Protein AF-A0A7T4N8S7-F1 (afdb_monomer_lite)

Sequence (81 aa):
MSETLWCVHIVELNDFIATPSKDAAEEESAAINAHMNKAANHTNASKCRAVATRWPFSPASHMRSLEVDWEDLERMPHRLR

Organism: NCBI:txid311231

Radius of gyration: 13.09 Å; chains: 1; bounding box: 36×21×34 Å

Secondary structure (DSSP, 8-state):
--PPPEEEEETTTTEEEEESSHHHHHHHHHHHHHHHHHHHTTS------EEEEE--S-HHHHHHHHHHHHHHHHTSTTT--

Structure (mmCIF, N/CA/C/O backbone):
data_AF-A0A7T4N8S7-F1
#
_entry.id   AF-A0A7T4N8S7-F1
#
loop_
_atom_site.group_PDB
_atom_site.id
_atom_site.type_symbol
_atom_site.label_atom_id
_atom_site.label_alt_id
_atom_site.label_comp_id
_atom_site.label_asym_id
_atom_site.label_entity_id
_atom_site.label_seq_id
_atom_site.pdbx_PDB_ins_code
_atom_site.Cartn_x
_atom_site.Cartn_y
_atom_site.Cartn_z
_atom_site.occupancy
_atom_site.B_iso_or_equiv
_atom_site.auth_seq_id
_atom_site.auth_comp_id
_atom_site.auth_asym_id
_atom_site.auth_atom_id
_atom_site.pdbx_PDB_model_num
ATOM 1 N N . MET A 1 1 ? -19.305 9.271 12.105 1.00 43.56 1 MET A N 1
ATOM 2 C CA . MET A 1 1 ? -18.908 8.880 10.737 1.00 43.56 1 MET A CA 1
ATOM 3 C C . MET A 1 1 ? -17.864 7.793 10.889 1.00 43.56 1 MET A C 1
ATOM 5 O O . MET A 1 1 ? -16.920 8.018 11.628 1.00 43.56 1 MET A O 1
ATOM 9 N N . SER A 1 2 ? -18.064 6.604 10.322 1.00 57.22 2 SER A N 1
ATOM 10 C CA . SER A 1 2 ? -17.002 5.598 10.263 1.00 57.22 2 SER A CA 1
ATOM 11 C C . SER A 1 2 ? -15.988 6.058 9.223 1.00 57.22 2 SER A C 1
ATOM 13 O O . SER A 1 2 ? -16.278 6.050 8.026 1.00 57.22 2 SER A O 1
ATOM 15 N N . GLU A 1 3 ? -14.829 6.528 9.675 1.00 77.38 3 GLU A N 1
ATOM 16 C CA . GLU A 1 3 ? -13.728 6.840 8.771 1.00 77.38 3 GLU A CA 1
ATOM 17 C C . GLU A 1 3 ? -13.354 5.572 8.005 1.00 77.38 3 GLU A C 1
ATOM 19 O O . GLU A 1 3 ? -13.156 4.496 8.573 1.00 77.38 3 GLU A O 1
ATOM 24 N N . THR A 1 4 ? -13.365 5.677 6.679 1.00 87.81 4 THR A N 1
ATOM 25 C CA . THR A 1 4 ? -12.925 4.576 5.830 1.00 87.81 4 THR A CA 1
ATOM 26 C C . THR A 1 4 ? -11.410 4.536 5.895 1.00 87.81 4 THR A C 1
ATOM 28 O O . THR A 1 4 ? -10.761 5.512 5.538 1.00 87.81 4 THR A O 1
ATOM 31 N N . LEU A 1 5 ? -10.871 3.413 6.357 1.00 94.25 5 LEU A N 1
ATOM 32 C CA . LEU A 1 5 ? -9.435 3.177 6.428 1.00 94.25 5 LEU A CA 1
ATOM 33 C C . LEU A 1 5 ? -8.916 2.744 5.057 1.00 94.25 5 LEU A C 1
ATOM 35 O O . LEU A 1 5 ? -9.592 1.996 4.339 1.00 94.25 5 LEU A O 1
ATOM 39 N N . TRP A 1 6 ? -7.727 3.219 4.705 1.00 94.88 6 TRP A N 1
ATOM 40 C CA . TRP A 1 6 ? -7.127 3.052 3.384 1.00 94.88 6 TRP A CA 1
ATOM 41 C C . TRP A 1 6 ? -5.783 2.336 3.465 1.00 94.88 6 TRP A C 1
ATOM 43 O O . TRP A 1 6 ? -5.137 2.287 4.516 1.00 94.88 6 TRP A O 1
ATOM 53 N N . CYS A 1 7 ? -5.412 1.728 2.344 1.00 94.31 7 CYS A N 1
ATOM 54 C CA . CYS A 1 7 ? -4.157 1.019 2.169 1.00 94.31 7 CYS A CA 1
ATOM 55 C C . CYS A 1 7 ? -3.778 0.915 0.695 1.00 94.31 7 CYS A C 1
ATOM 57 O O . CYS A 1 7 ? -4.617 1.102 -0.194 1.00 94.31 7 CYS A O 1
ATOM 59 N N . VAL A 1 8 ? -2.527 0.544 0.452 1.00 95.00 8 VAL A N 1
ATOM 60 C CA . VAL A 1 8 ? -2.066 0.055 -0.844 1.00 95.00 8 VAL A CA 1
ATOM 61 C C . VAL A 1 8 ? -2.135 -1.468 -0.846 1.00 95.00 8 VAL A C 1
ATOM 63 O O . VAL A 1 8 ? -1.592 -2.111 0.043 1.00 95.00 8 VAL A O 1
ATOM 66 N N . HIS A 1 9 ? -2.778 -2.052 -1.854 1.00 95.44 9 HIS A N 1
ATOM 67 C CA . HIS A 1 9 ? -2.741 -3.489 -2.124 1.00 95.44 9 HIS A CA 1
ATOM 68 C C . HIS A 1 9 ? -1.784 -3.766 -3.279 1.00 95.44 9 HIS A C 1
ATOM 70 O O . HIS A 1 9 ? -1.980 -3.252 -4.384 1.00 95.44 9 HIS A O 1
ATOM 76 N N . ILE A 1 10 ? -0.757 -4.575 -3.030 1.00 91.62 10 ILE A N 1
ATOM 77 C CA . ILE A 1 10 ? 0.117 -5.120 -4.067 1.00 91.62 10 ILE A CA 1
ATOM 78 C C . ILE A 1 10 ? -0.504 -6.438 -4.522 1.00 91.62 10 ILE A C 1
ATOM 80 O O . ILE A 1 10 ? -0.424 -7.451 -3.826 1.00 91.62 10 ILE A O 1
ATOM 84 N N . VAL A 1 11 ? -1.154 -6.408 -5.685 1.00 89.94 11 VAL A N 1
ATOM 85 C CA . VAL A 1 11 ? -2.110 -7.441 -6.112 1.00 89.94 11 VAL A CA 1
ATOM 86 C C . VAL A 1 11 ? -1.462 -8.821 -6.202 1.00 89.94 11 VAL A C 1
ATOM 88 O O . VAL A 1 11 ? -1.987 -9.796 -5.673 1.00 89.94 11 VAL A O 1
ATOM 91 N N . GLU A 1 12 ? -0.301 -8.907 -6.838 1.00 87.56 12 GLU A N 1
ATOM 92 C CA . GLU A 1 12 ? 0.388 -10.162 -7.138 1.00 87.56 12 GLU A CA 1
ATOM 93 C C . GLU A 1 12 ? 1.033 -10.786 -5.897 1.00 87.56 12 GLU A C 1
ATOM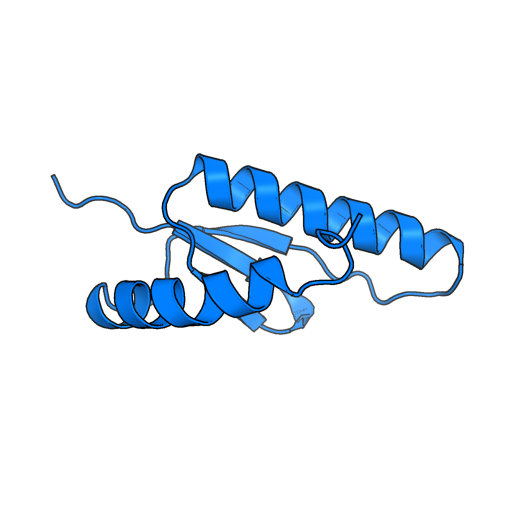 95 O O . GLU A 1 12 ? 1.179 -12.005 -5.833 1.00 87.56 12 GLU A O 1
ATOM 100 N N . LEU A 1 13 ? 1.398 -9.962 -4.911 1.00 86.69 13 LEU A N 1
ATOM 101 C CA . LEU A 1 13 ? 1.929 -10.421 -3.623 1.00 86.69 13 LEU A CA 1
ATOM 102 C C . LEU A 1 13 ? 0.818 -10.668 -2.596 1.00 86.69 13 LEU A C 1
ATOM 104 O O . LEU A 1 13 ? 1.071 -11.256 -1.549 1.00 86.69 13 LEU A O 1
ATOM 108 N N . ASN A 1 14 ? -0.407 -10.237 -2.910 1.00 89.62 14 ASN A N 1
ATOM 109 C CA . ASN A 1 14 ? -1.528 -10.165 -1.985 1.00 89.62 14 ASN A CA 1
ATOM 110 C C . ASN A 1 14 ? -1.155 -9.487 -0.655 1.00 89.62 14 ASN A C 1
ATOM 112 O O . ASN A 1 14 ? -1.556 -9.935 0.420 1.00 89.62 14 ASN A O 1
ATOM 116 N N . ASP A 1 15 ? -0.367 -8.420 -0.760 1.00 89.50 15 ASP A N 1
ATOM 117 C CA . ASP A 1 15 ? 0.198 -7.702 0.377 1.00 89.50 15 ASP A CA 1
ATOM 118 C C . ASP A 1 15 ? -0.483 -6.342 0.556 1.00 89.50 15 ASP A C 1
ATOM 120 O O . ASP A 1 15 ? -0.879 -5.712 -0.430 1.00 89.50 15 ASP A O 1
ATOM 124 N N . PHE A 1 16 ? -0.653 -5.904 1.803 1.00 91.88 16 PHE A N 1
ATOM 125 C CA . PHE A 1 16 ? -1.434 -4.718 2.154 1.00 91.88 16 PHE A CA 1
ATOM 126 C C . PHE A 1 16 ? -0.635 -3.793 3.061 1.00 91.88 16 PHE A C 1
ATOM 128 O O . PHE A 1 16 ? -0.328 -4.152 4.191 1.00 91.88 16 PHE A O 1
ATOM 135 N N . ILE A 1 17 ? -0.405 -2.576 2.584 1.00 91.19 17 ILE A N 1
ATOM 136 C CA . ILE A 1 17 ? 0.364 -1.541 3.274 1.00 91.19 17 ILE A CA 1
ATOM 137 C C . ILE A 1 17 ? -0.618 -0.492 3.788 1.00 91.19 17 ILE A C 1
ATOM 139 O O . ILE A 1 17 ? -1.269 0.195 2.992 1.00 91.19 17 ILE A O 1
ATOM 143 N N . ALA A 1 18 ? -0.773 -0.378 5.103 1.00 93.44 18 ALA A N 1
ATOM 144 C CA . ALA A 1 18 ? -1.676 0.592 5.711 1.00 93.44 18 ALA A CA 1
ATOM 145 C C . ALA A 1 18 ? -1.218 2.036 5.444 1.00 93.44 18 ALA A C 1
ATOM 147 O O . ALA A 1 18 ? -0.034 2.356 5.508 1.00 93.44 18 ALA A O 1
ATOM 148 N N . THR A 1 19 ? -2.170 2.935 5.171 1.00 91.62 19 THR A N 1
ATOM 149 C CA . THR A 1 19 ? -1.886 4.361 4.946 1.00 91.62 19 THR A CA 1
ATOM 150 C C . THR A 1 19 ? -2.769 5.261 5.813 1.00 91.62 19 THR A C 1
ATOM 152 O O . THR A 1 19 ? -3.881 4.865 6.188 1.00 91.62 19 THR A O 1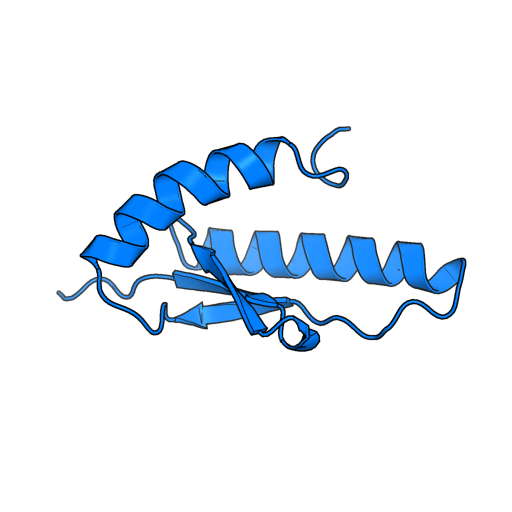
ATOM 155 N N . PRO A 1 20 ? -2.310 6.487 6.140 1.00 89.75 20 PRO A N 1
ATOM 156 C CA . PRO A 1 20 ? -3.049 7.386 7.028 1.00 89.75 20 PRO A CA 1
ATOM 157 C C . PRO A 1 20 ? -4.277 8.011 6.350 1.00 89.75 20 PRO A C 1
ATOM 159 O O . PRO A 1 20 ? -5.184 8.488 7.026 1.00 89.75 20 PRO A O 1
ATOM 162 N N . SER A 1 21 ? -4.321 8.025 5.016 1.00 92.19 21 SER A N 1
ATOM 163 C CA . SER A 1 21 ? -5.420 8.598 4.242 1.00 92.19 21 SER A CA 1
ATOM 164 C C . SER A 1 21 ? -5.566 7.934 2.872 1.00 92.19 21 SER A C 1
ATOM 166 O O . SER A 1 21 ? -4.713 7.153 2.432 1.00 92.19 21 SER A O 1
ATOM 168 N N . LYS A 1 22 ? -6.667 8.273 2.190 1.00 94.31 22 LYS A N 1
ATOM 169 C CA . LYS A 1 22 ? -6.901 7.898 0.794 1.00 94.31 22 LYS A CA 1
ATOM 170 C C . LYS A 1 22 ? -5.835 8.497 -0.123 1.00 94.31 22 LYS A C 1
ATOM 172 O O . LYS A 1 22 ? -5.254 7.759 -0.907 1.00 94.31 22 LYS A O 1
ATOM 177 N N . ASP A 1 23 ? -5.570 9.797 0.008 1.00 94.56 23 ASP A N 1
ATOM 178 C CA . ASP A 1 23 ? -4.573 10.495 -0.809 1.00 94.56 23 ASP A CA 1
ATOM 179 C C . ASP A 1 23 ? -3.187 9.855 -0.660 1.00 94.56 23 ASP A C 1
ATOM 181 O O . ASP A 1 23 ? -2.519 9.605 -1.657 1.00 94.56 23 ASP A O 1
ATOM 185 N N . ALA A 1 24 ? -2.805 9.468 0.564 1.00 91.25 24 ALA A N 1
ATOM 186 C CA . ALA A 1 24 ? -1.552 8.757 0.809 1.00 91.25 24 ALA A CA 1
ATOM 187 C C . ALA A 1 24 ? -1.517 7.372 0.133 1.00 91.25 24 ALA A C 1
ATOM 189 O O . ALA A 1 24 ? -0.494 6.987 -0.423 1.00 91.25 24 ALA A O 1
ATOM 190 N N . ALA A 1 25 ? -2.626 6.619 0.130 1.00 94.00 25 ALA A N 1
ATOM 191 C CA . ALA A 1 25 ? -2.695 5.352 -0.608 1.00 94.00 25 ALA A CA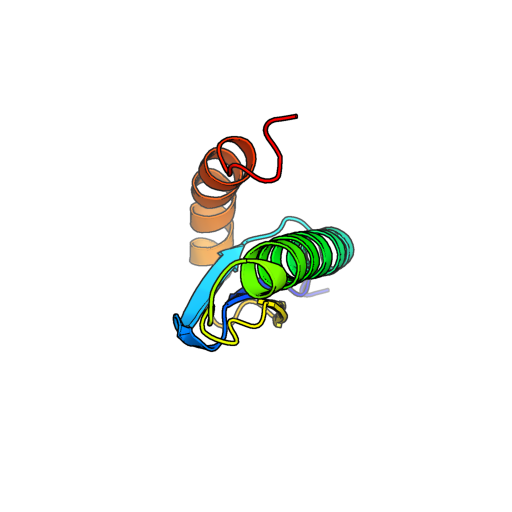 1
ATOM 192 C C . ALA A 1 25 ? -2.571 5.556 -2.124 1.00 94.00 25 ALA A C 1
ATOM 194 O O . ALA A 1 25 ? -1.929 4.760 -2.810 1.00 94.00 25 ALA A O 1
ATOM 195 N N . GLU A 1 26 ? -3.201 6.598 -2.663 1.00 95.19 26 GLU A N 1
ATOM 196 C CA . GLU A 1 26 ? -3.137 6.908 -4.091 1.00 95.19 26 GLU A CA 1
ATOM 197 C C . GLU A 1 26 ? -1.720 7.313 -4.502 1.00 95.19 26 GLU A C 1
ATOM 199 O O . GLU A 1 26 ? -1.186 6.736 -5.453 1.00 95.19 26 GLU A O 1
ATOM 204 N N . GLU A 1 27 ? -1.085 8.210 -3.746 1.00 93.94 27 GLU A N 1
ATOM 205 C CA . GLU A 1 27 ? 0.295 8.644 -3.968 1.00 93.94 27 GLU A CA 1
ATOM 206 C C . GLU A 1 27 ? 1.277 7.467 -3.915 1.00 93.94 27 GLU A C 1
ATOM 208 O O . GLU A 1 27 ? 2.026 7.249 -4.872 1.00 93.94 27 GLU A O 1
ATOM 213 N N . GLU A 1 28 ? 1.212 6.638 -2.869 1.00 91.94 28 GLU A N 1
ATOM 214 C CA . GLU A 1 28 ? 2.126 5.500 -2.736 1.00 91.94 28 GLU A CA 1
ATOM 215 C C . GLU A 1 28 ? 1.891 4.426 -3.793 1.00 91.94 28 GLU A C 1
ATOM 217 O O . GLU A 1 28 ? 2.841 3.912 -4.389 1.00 91.94 28 GLU A O 1
ATOM 222 N N . SER A 1 29 ? 0.633 4.112 -4.112 1.00 94.00 29 SER A N 1
ATOM 223 C CA . SER A 1 29 ? 0.349 3.161 -5.189 1.00 94.00 29 SER A CA 1
ATOM 224 C C . SER A 1 29 ? 0.887 3.656 -6.540 1.00 94.00 29 SER A C 1
ATOM 226 O O . SER A 1 29 ? 1.416 2.864 -7.326 1.00 94.00 29 SER A O 1
ATOM 228 N N . ALA A 1 30 ? 0.820 4.965 -6.809 1.00 92.88 30 ALA A N 1
ATOM 229 C CA . ALA A 1 30 ? 1.386 5.563 -8.012 1.00 92.88 30 ALA A CA 1
ATOM 230 C C . ALA A 1 30 ? 2.923 5.511 -8.009 1.00 92.88 30 ALA A C 1
ATOM 232 O O . ALA A 1 30 ? 3.515 5.152 -9.031 1.00 92.88 30 ALA A O 1
ATOM 233 N N . ALA A 1 31 ? 3.566 5.805 -6.875 1.00 90.38 31 ALA A N 1
ATOM 234 C CA . ALA A 1 31 ? 5.018 5.752 -6.721 1.00 90.38 31 ALA A CA 1
ATOM 235 C C . ALA A 1 31 ? 5.571 4.332 -6.930 1.00 90.38 31 ALA A C 1
ATOM 237 O O . ALA A 1 31 ? 6.500 4.145 -7.724 1.00 90.38 31 ALA A O 1
ATOM 238 N N . ILE A 1 32 ? 4.951 3.324 -6.306 1.00 87.81 32 ILE A N 1
ATOM 239 C CA . ILE A 1 32 ? 5.314 1.910 -6.476 1.00 87.81 32 ILE A CA 1
ATOM 240 C C . ILE A 1 32 ? 5.169 1.503 -7.945 1.00 87.81 32 ILE A C 1
ATOM 242 O O . ILE A 1 32 ? 6.113 0.979 -8.537 1.00 87.81 32 ILE A O 1
ATOM 246 N N . ASN A 1 33 ? 4.031 1.802 -8.578 1.00 89.69 33 ASN A N 1
ATOM 247 C CA . ASN A 1 33 ? 3.818 1.478 -9.991 1.00 89.69 33 ASN A CA 1
ATOM 248 C C . ASN A 1 33 ? 4.838 2.176 -10.909 1.00 89.69 33 ASN A C 1
ATOM 250 O O . ASN A 1 33 ? 5.327 1.573 -11.865 1.00 89.69 33 ASN A O 1
ATOM 254 N N . ALA A 1 34 ? 5.190 3.435 -10.635 1.00 88.81 34 ALA A N 1
ATOM 255 C CA . ALA A 1 34 ? 6.192 4.164 -11.409 1.00 88.81 34 ALA A CA 1
ATOM 256 C C . ALA A 1 34 ? 7.591 3.547 -11.258 1.00 88.81 34 ALA A C 1
ATOM 258 O O . ALA A 1 34 ? 8.323 3.436 -12.245 1.00 88.81 34 ALA A O 1
ATOM 259 N N . HIS A 1 35 ? 7.953 3.117 -10.047 1.00 83.94 35 HIS A N 1
ATOM 260 C CA . HIS A 1 35 ? 9.202 2.409 -9.783 1.00 83.94 35 HIS A CA 1
ATOM 261 C C . HIS A 1 35 ? 9.254 1.065 -10.525 1.00 83.94 35 HIS A C 1
ATOM 263 O O . HIS A 1 35 ? 10.224 0.799 -11.235 1.00 83.94 35 HIS A O 1
ATOM 269 N N . MET A 1 36 ? 8.182 0.268 -10.451 1.00 79.94 36 MET A N 1
ATOM 270 C CA . MET A 1 36 ? 8.092 -1.021 -11.149 1.00 79.94 36 MET A CA 1
ATOM 271 C C . MET A 1 36 ? 8.146 -0.856 -12.670 1.00 79.94 36 MET A C 1
ATOM 273 O O . MET A 1 36 ? 8.867 -1.593 -13.335 1.00 79.94 36 MET A O 1
ATOM 277 N N . ASN A 1 37 ? 7.465 0.147 -13.231 1.00 76.56 37 ASN A N 1
ATOM 278 C CA . ASN A 1 37 ? 7.535 0.443 -14.666 1.00 76.56 37 ASN A CA 1
ATOM 279 C C . ASN A 1 37 ? 8.946 0.858 -15.110 1.00 76.56 37 ASN A C 1
ATOM 281 O O . ASN A 1 37 ? 9.402 0.444 -16.174 1.00 76.56 37 ASN A O 1
ATOM 285 N N . LYS A 1 38 ? 9.667 1.646 -14.299 1.00 73.50 38 LYS A N 1
ATOM 286 C CA . LYS A 1 38 ? 11.074 1.976 -14.580 1.00 73.50 38 LYS A CA 1
ATOM 287 C C . LYS A 1 38 ? 11.962 0.732 -14.534 1.00 73.50 38 LYS A C 1
ATOM 289 O O . LYS A 1 38 ? 12.794 0.569 -15.419 1.00 73.50 38 LYS A O 1
ATOM 294 N N . ALA A 1 39 ? 11.769 -0.153 -13.556 1.00 64.12 39 ALA A N 1
ATOM 295 C CA . ALA A 1 39 ? 12.524 -1.400 -13.435 1.00 64.12 39 ALA A CA 1
ATOM 296 C C . ALA A 1 39 ? 12.209 -2.407 -14.562 1.00 64.12 39 ALA A C 1
ATOM 298 O O . ALA A 1 39 ? 13.111 -3.084 -15.055 1.00 64.12 39 ALA A O 1
ATOM 299 N N . ALA A 1 40 ? 10.956 -2.468 -15.024 1.00 59.00 40 ALA A N 1
ATOM 300 C CA . ALA A 1 40 ? 10.519 -3.341 -16.115 1.00 59.00 40 ALA A CA 1
ATOM 301 C C . ALA A 1 40 ? 11.150 -2.987 -17.475 1.00 59.00 40 ALA A C 1
ATOM 303 O O . ALA A 1 40 ? 11.277 -3.850 -18.340 1.00 59.00 40 ALA A O 1
ATOM 304 N N . ASN A 1 41 ? 11.611 -1.745 -17.659 1.00 58.38 41 ASN A N 1
ATOM 305 C CA . ASN A 1 41 ? 12.386 -1.364 -18.845 1.00 58.38 41 ASN A CA 1
ATOM 306 C C . ASN A 1 41 ? 13.792 -2.002 -18.883 1.00 58.38 41 ASN A C 1
ATOM 308 O O . ASN A 1 41 ? 14.450 -1.933 -19.919 1.00 58.38 41 ASN A O 1
ATOM 312 N N . HIS A 1 42 ? 14.260 -2.612 -17.785 1.00 56.12 42 HIS A N 1
ATOM 313 C CA . HIS A 1 42 ? 15.596 -3.211 -17.679 1.00 56.12 42 HIS A CA 1
ATOM 314 C C . HIS A 1 42 ? 15.601 -4.749 -17.658 1.00 56.12 42 HIS A C 1
ATOM 316 O O . HIS A 1 42 ? 16.578 -5.354 -18.093 1.00 56.12 42 HIS A O 1
ATOM 322 N N . THR A 1 43 ? 14.513 -5.389 -17.225 1.00 51.84 43 THR A N 1
ATOM 323 C CA . THR A 1 43 ? 14.343 -6.854 -17.197 1.00 51.84 43 THR A CA 1
ATOM 324 C C . THR A 1 43 ? 12.843 -7.157 -17.274 1.00 51.84 43 THR A C 1
ATOM 326 O O . THR A 1 43 ? 12.063 -6.291 -16.897 1.00 51.84 43 THR A O 1
ATOM 329 N N . ASN A 1 44 ? 12.422 -8.359 -17.706 1.00 53.62 44 ASN A N 1
ATOM 330 C CA . ASN A 1 44 ? 11.032 -8.867 -17.638 1.00 53.62 44 ASN A CA 1
ATOM 331 C C . ASN A 1 44 ? 10.499 -8.905 -16.183 1.00 53.62 44 ASN A C 1
ATOM 333 O O . ASN A 1 44 ? 10.233 -9.974 -15.634 1.00 53.62 44 ASN A O 1
ATOM 337 N N . ALA A 1 45 ? 10.397 -7.754 -15.525 1.00 55.25 45 ALA A N 1
ATOM 338 C CA . ALA A 1 45 ? 9.880 -7.619 -14.185 1.00 55.25 45 ALA A CA 1
ATOM 339 C C . ALA A 1 45 ? 8.396 -7.960 -14.258 1.00 55.25 45 ALA A C 1
ATOM 341 O O . ALA A 1 45 ? 7.632 -7.365 -15.023 1.00 55.25 45 ALA A O 1
ATOM 342 N N . SER A 1 46 ? 8.025 -8.987 -13.501 1.00 56.28 46 SER A N 1
ATOM 343 C CA . SER A 1 46 ? 6.656 -9.408 -13.250 1.00 56.28 46 SER A CA 1
ATOM 344 C C . SER A 1 46 ? 5.763 -8.180 -13.088 1.00 56.28 46 SER A C 1
ATOM 346 O O . SER A 1 46 ? 6.145 -7.232 -12.403 1.00 56.28 46 SER A O 1
ATOM 348 N N . LYS A 1 47 ? 4.597 -8.187 -13.743 1.00 68.19 47 LYS A N 1
ATOM 349 C CA . LYS A 1 47 ? 3.614 -7.092 -13.755 1.00 68.19 47 LYS A CA 1
ATOM 350 C C . LYS A 1 47 ? 2.983 -6.891 -12.368 1.00 68.19 47 LYS A C 1
ATOM 352 O O . LYS A 1 47 ? 1.783 -7.071 -12.229 1.00 68.19 47 LYS A O 1
ATOM 357 N N . CYS A 1 48 ? 3.770 -6.570 -11.346 1.00 75.25 48 CYS A N 1
ATOM 358 C CA . CYS A 1 48 ? 3.242 -6.210 -10.042 1.00 75.25 48 CYS A CA 1
ATOM 359 C C . CYS A 1 48 ? 2.519 -4.870 -10.153 1.00 75.25 48 CYS A C 1
ATOM 361 O O . CYS A 1 48 ? 3.083 -3.892 -10.650 1.00 75.25 48 CYS A O 1
ATOM 363 N N . ARG A 1 49 ? 1.279 -4.834 -9.678 1.00 89.06 49 ARG A N 1
ATOM 364 C CA . ARG A 1 49 ? 0.410 -3.670 -9.666 1.00 89.06 49 ARG A CA 1
ATOM 365 C C . ARG A 1 49 ? 0.052 -3.327 -8.226 1.00 89.06 49 ARG A C 1
ATOM 367 O O . ARG A 1 49 ? -0.516 -4.138 -7.500 1.00 89.06 49 ARG A O 1
ATOM 374 N N . ALA A 1 50 ? 0.326 -2.086 -7.848 1.00 93.06 50 ALA A N 1
ATOM 375 C CA . ALA A 1 50 ? -0.140 -1.493 -6.605 1.00 93.06 50 ALA A CA 1
ATOM 376 C C . ALA A 1 50 ? -1.449 -0.725 -6.842 1.00 93.06 50 ALA A C 1
ATOM 378 O O . ALA A 1 50 ? -1.582 -0.011 -7.842 1.00 93.06 50 ALA A O 1
ATOM 379 N N . VAL A 1 51 ? -2.425 -0.856 -5.942 1.00 95.38 51 VAL A N 1
ATOM 380 C CA . VAL A 1 51 ? -3.698 -0.118 -6.005 1.00 95.38 51 VAL A CA 1
ATOM 381 C C . VAL A 1 51 ? -4.087 0.453 -4.648 1.00 95.38 51 VAL A C 1
ATOM 383 O O . VAL A 1 51 ? -3.985 -0.229 -3.634 1.00 95.38 51 VAL A O 1
ATOM 386 N N . ALA A 1 52 ? -4.591 1.685 -4.631 1.00 96.38 52 ALA A N 1
ATOM 387 C CA . ALA A 1 52 ? -5.245 2.243 -3.455 1.00 96.38 52 ALA A CA 1
ATOM 388 C C . ALA A 1 52 ? -6.604 1.561 -3.240 1.00 96.38 52 ALA A C 1
ATOM 390 O O . ALA A 1 52 ? -7.460 1.553 -4.129 1.00 96.38 52 ALA A O 1
ATOM 391 N N . THR A 1 53 ? -6.815 0.983 -2.063 1.00 96.00 53 THR A N 1
ATOM 392 C CA . THR A 1 53 ? -8.065 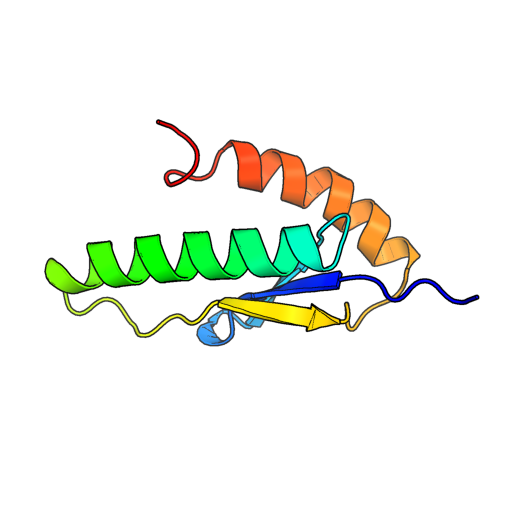0.306 -1.716 1.00 96.00 53 THR A CA 1
ATOM 393 C C . THR A 1 53 ? -8.407 0.482 -0.242 1.00 96.00 53 THR A C 1
ATOM 395 O O . THR A 1 53 ? -7.617 0.979 0.564 1.00 96.00 53 THR A O 1
ATOM 398 N N . ARG A 1 54 ? -9.626 0.084 0.116 1.00 95.38 54 ARG A N 1
ATOM 399 C CA . ARG A 1 54 ? -10.082 0.073 1.503 1.00 95.38 54 ARG A CA 1
ATOM 400 C C . ARG A 1 54 ? -9.352 -1.012 2.274 1.00 95.38 54 ARG A C 1
ATOM 402 O O . ARG A 1 54 ? -9.211 -2.127 1.776 1.00 95.38 54 ARG A O 1
ATOM 409 N N . TRP A 1 55 ? -8.986 -0.701 3.512 1.00 94.19 55 TRP A N 1
ATOM 410 C CA . TRP A 1 55 ? -8.424 -1.689 4.419 1.00 94.19 55 TRP A CA 1
ATOM 411 C C . TRP A 1 55 ? -9.437 -2.821 4.651 1.00 94.19 55 TRP A C 1
ATOM 413 O O . TRP A 1 55 ? -10.550 -2.548 5.117 1.00 94.19 55 TRP A O 1
ATOM 423 N N . PRO A 1 56 ? -9.096 -4.079 4.315 1.00 92.56 56 PRO A N 1
ATOM 424 C CA . PRO A 1 56 ? -10.053 -5.182 4.365 1.00 92.56 56 PRO A CA 1
ATOM 425 C C . PRO A 1 56 ? -10.179 -5.803 5.764 1.00 92.56 56 PRO A C 1
ATOM 427 O O . PRO A 1 56 ? -11.047 -6.649 5.979 1.00 92.56 56 PRO A O 1
ATOM 430 N N . PHE A 1 57 ? -9.327 -5.403 6.715 1.00 90.62 57 PHE A N 1
ATOM 431 C CA . PHE A 1 57 ? -9.276 -5.974 8.061 1.00 90.62 57 PHE A CA 1
ATOM 432 C C . PHE A 1 57 ? -9.849 -5.027 9.125 1.00 90.62 57 PHE A C 1
ATOM 434 O O . PHE A 1 57 ? -10.468 -4.002 8.842 1.00 90.62 57 PHE A O 1
ATOM 441 N N . SER A 1 58 ? -9.648 -5.380 10.396 1.00 92.00 58 SER A N 1
ATOM 442 C CA . SER A 1 58 ? -10.136 -4.584 11.521 1.00 92.00 58 SER A CA 1
ATOM 443 C C . SER A 1 58 ? -9.417 -3.225 11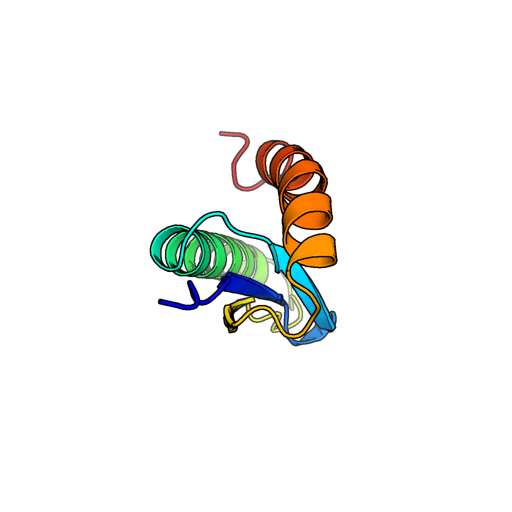.638 1.00 92.00 58 SER A C 1
ATOM 445 O O . SER A 1 58 ? -8.226 -3.127 11.312 1.00 92.00 58 SER A O 1
ATOM 447 N N . PRO A 1 59 ? -10.073 -2.196 12.203 1.00 91.00 59 PRO A N 1
ATOM 448 C CA . PRO A 1 59 ? -9.415 -0.933 12.541 1.00 91.00 59 PRO A CA 1
ATOM 449 C C . PRO A 1 59 ? -8.203 -1.094 13.469 1.00 91.00 59 PRO A C 1
ATOM 451 O O . PRO A 1 59 ? -7.183 -0.443 13.283 1.00 91.00 59 PRO A O 1
ATOM 454 N N . ALA A 1 60 ? -8.265 -2.023 14.427 1.00 90.19 60 ALA A N 1
ATOM 455 C CA . ALA A 1 60 ? -7.149 -2.298 15.334 1.00 90.19 60 ALA A CA 1
ATOM 456 C C . ALA A 1 60 ? -5.934 -2.923 14.624 1.00 90.19 60 ALA A C 1
ATOM 458 O O . ALA A 1 60 ? -4.796 -2.708 15.033 1.00 90.19 60 ALA A O 1
ATOM 459 N N . SER A 1 61 ? -6.148 -3.716 13.568 1.00 89.44 61 SER A N 1
ATOM 460 C CA . SER A 1 61 ? -5.046 -4.156 12.698 1.00 89.44 61 SER A CA 1
ATOM 461 C C . SER A 1 61 ? -4.514 -3.024 11.829 1.00 89.44 61 SER A C 1
ATOM 463 O O . SER A 1 61 ? -3.312 -2.974 11.633 1.00 89.44 61 SER A O 1
ATOM 465 N N . HIS A 1 62 ? -5.371 -2.106 11.369 1.00 91.12 62 HIS A N 1
ATOM 466 C CA . HIS A 1 62 ? -4.926 -0.960 10.571 1.00 91.12 62 HIS A CA 1
ATOM 467 C C . HIS A 1 62 ? -3.967 -0.068 11.354 1.00 91.12 62 HIS A C 1
ATOM 469 O O . HIS A 1 62 ? -2.898 0.217 10.848 1.00 91.12 62 HIS A O 1
ATOM 475 N N . MET A 1 63 ? -4.290 0.291 12.603 1.00 88.94 63 ME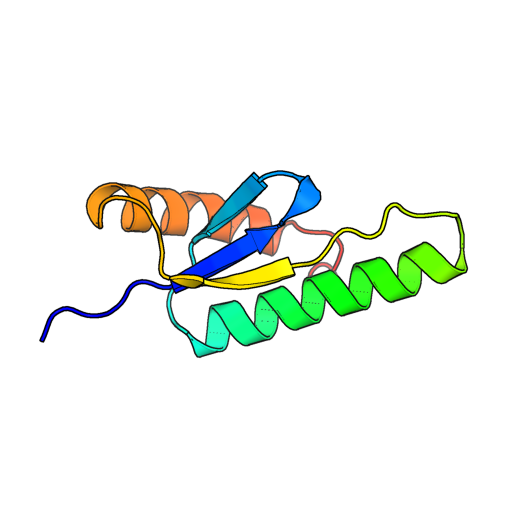T A N 1
ATOM 476 C CA . MET A 1 63 ? -3.399 1.122 13.429 1.00 88.94 63 MET A CA 1
ATOM 477 C C . MET A 1 63 ? -2.035 0.463 13.666 1.00 88.94 63 MET A C 1
ATOM 479 O O . MET A 1 63 ? -1.011 1.118 13.531 1.00 88.94 63 MET A O 1
ATOM 483 N N . ARG A 1 64 ? -2.014 -0.845 13.961 1.00 87.31 64 ARG A N 1
ATOM 484 C CA . ARG A 1 64 ? -0.758 -1.591 14.148 1.00 87.31 64 ARG A CA 1
ATOM 485 C C . ARG A 1 64 ? 0.068 -1.660 12.866 1.00 87.31 64 ARG A C 1
ATOM 487 O O . ARG A 1 64 ? 1.275 -1.476 12.915 1.00 87.31 64 ARG A O 1
ATOM 494 N N . SER A 1 65 ? -0.581 -1.928 11.735 1.00 88.31 65 SER A N 1
ATOM 495 C CA . SER A 1 65 ? 0.079 -1.930 10.430 1.00 88.31 65 SER A CA 1
ATOM 496 C C . SER A 1 65 ? 0.555 -0.536 10.045 1.00 88.31 65 SER A C 1
ATOM 498 O O . SER A 1 65 ? 1.652 -0.412 9.542 1.00 88.31 65 SER A O 1
ATOM 500 N N . LEU A 1 66 ? -0.193 0.525 10.349 1.00 86.25 66 LEU A N 1
ATOM 501 C CA . LEU A 1 66 ? 0.207 1.894 10.033 1.00 86.25 66 LEU A CA 1
ATOM 502 C C . LEU A 1 66 ? 1.507 2.289 10.747 1.00 86.25 66 LEU A C 1
ATOM 504 O O . LEU A 1 66 ? 2.325 2.985 10.162 1.00 86.25 66 LEU A O 1
ATOM 508 N N . GLU A 1 67 ? 1.710 1.834 11.984 1.00 82.69 67 GLU A N 1
ATOM 509 C CA . GLU A 1 67 ? 2.958 2.061 12.724 1.00 82.69 67 GLU A CA 1
ATOM 510 C C . GLU A 1 67 ? 4.146 1.298 12.115 1.00 82.69 67 GLU A C 1
ATOM 512 O O . GLU A 1 67 ? 5.231 1.858 12.005 1.00 82.69 67 GLU A O 1
ATOM 517 N N . VAL A 1 68 ? 3.945 0.045 11.691 1.00 79.94 68 VAL A N 1
ATOM 518 C CA . VAL A 1 68 ? 5.015 -0.827 11.163 1.00 79.94 68 VAL A CA 1
ATOM 519 C C . VAL A 1 68 ? 5.322 -0.538 9.690 1.00 79.94 68 VAL A C 1
ATOM 521 O O . VAL A 1 68 ? 6.473 -0.331 9.314 1.00 79.94 68 VAL A O 1
ATOM 524 N N . ASP A 1 69 ? 4.288 -0.476 8.855 1.00 76.75 69 ASP A N 1
ATOM 525 C CA . ASP A 1 69 ? 4.392 -0.277 7.409 1.00 76.75 69 ASP A CA 1
ATOM 526 C C . ASP A 1 69 ? 4.959 1.103 7.074 1.00 76.75 69 ASP A C 1
ATOM 528 O O . ASP A 1 69 ? 5.626 1.265 6.054 1.00 76.75 69 ASP A O 1
ATOM 532 N N . TRP A 1 70 ? 4.714 2.113 7.916 1.00 71.00 70 TRP A N 1
ATOM 533 C CA . TRP A 1 70 ? 5.268 3.444 7.689 1.00 71.00 70 TRP A CA 1
ATOM 534 C C . TRP A 1 70 ? 6.794 3.462 7.823 1.00 71.00 70 TRP A C 1
ATOM 536 O O . TRP A 1 70 ? 7.469 4.043 6.970 1.00 71.00 70 TRP A O 1
ATOM 546 N N . GLU A 1 71 ? 7.347 2.781 8.831 1.00 73.56 71 GLU A N 1
ATOM 547 C CA . GLU A 1 71 ? 8.801 2.642 8.991 1.00 73.56 71 GLU A CA 1
ATOM 548 C C . GLU A 1 71 ? 9.432 1.874 7.819 1.00 73.56 71 GLU A C 1
ATOM 550 O O . GLU A 1 71 ? 10.517 2.231 7.345 1.00 73.56 71 GLU A O 1
ATOM 555 N N . ASP A 1 72 ? 8.751 0.841 7.317 1.00 74.94 72 ASP A N 1
ATOM 556 C CA . ASP A 1 72 ? 9.212 0.068 6.163 1.00 74.94 72 ASP A CA 1
ATOM 557 C C . ASP A 1 72 ? 9.130 0.878 4.861 1.00 74.94 72 ASP A C 1
ATOM 559 O O . ASP A 1 72 ? 10.078 0.860 4.068 1.00 74.94 72 ASP A O 1
ATOM 563 N N . LEU A 1 73 ? 8.061 1.661 4.664 1.00 70.94 73 LEU A N 1
ATOM 564 C CA . LEU A 1 73 ? 7.917 2.581 3.533 1.00 70.94 73 LEU A CA 1
ATOM 565 C C . LEU A 1 73 ? 9.047 3.612 3.505 1.00 70.94 73 LEU A C 1
ATOM 567 O O . LEU A 1 73 ? 9.644 3.826 2.451 1.00 70.94 73 LEU A O 1
ATOM 571 N N . GLU A 1 74 ? 9.388 4.239 4.636 1.00 72.44 74 GLU A N 1
ATOM 572 C CA . GLU A 1 74 ? 10.512 5.190 4.713 1.00 72.44 74 GLU A CA 1
ATOM 573 C C . GLU A 1 74 ? 11.852 4.573 4.292 1.00 72.44 74 GLU A C 1
ATOM 575 O O . GLU A 1 74 ? 12.725 5.269 3.769 1.00 72.44 74 GLU A O 1
ATOM 580 N N . ARG A 1 75 ? 12.009 3.260 4.468 1.00 73.00 75 ARG A N 1
ATOM 581 C CA . ARG A 1 75 ? 13.212 2.514 4.084 1.00 73.00 75 ARG A CA 1
ATOM 582 C C . ARG A 1 75 ? 13.160 1.970 2.658 1.00 73.00 75 ARG A C 1
ATOM 584 O O . ARG A 1 75 ? 14.151 1.398 2.199 1.00 73.00 75 ARG A O 1
ATOM 591 N N . MET A 1 76 ? 12.048 2.131 1.938 1.00 73.50 76 MET A N 1
ATOM 592 C CA . MET A 1 76 ? 11.929 1.584 0.592 1.00 73.50 76 MET A CA 1
ATOM 593 C C . MET A 1 76 ? 12.833 2.321 -0.417 1.00 73.50 76 MET A C 1
ATOM 595 O O . MET A 1 76 ? 12.924 3.553 -0.408 1.00 73.50 76 MET A O 1
ATOM 599 N N . PRO A 1 77 ? 13.452 1.595 -1.372 1.00 68.31 77 PRO A N 1
ATOM 600 C CA . PRO A 1 77 ? 14.442 2.157 -2.299 1.00 68.31 77 PRO A CA 1
ATOM 601 C C . PRO A 1 77 ? 13.934 3.308 -3.172 1.00 68.31 77 PRO A C 1
ATOM 603 O O . PRO A 1 77 ? 14.727 4.092 -3.676 1.00 68.31 77 PRO A O 1
ATOM 606 N N . HIS A 1 78 ? 12.622 3.403 -3.396 1.00 68.94 78 HIS A N 1
ATOM 607 C CA . HIS A 1 78 ? 12.027 4.466 -4.205 1.00 68.94 78 HIS A CA 1
ATOM 608 C C . HIS A 1 78 ? 11.836 5.785 -3.436 1.00 68.94 78 HIS A C 1
ATOM 610 O O . HIS A 1 78 ? 11.626 6.816 -4.075 1.00 68.94 78 HIS A O 1
ATOM 616 N N . ARG A 1 79 ? 11.923 5.761 -2.097 1.00 69.88 79 ARG A N 1
ATOM 617 C CA . ARG A 1 79 ? 11.898 6.946 -1.225 1.00 69.88 79 ARG A CA 1
ATOM 618 C C . ARG A 1 79 ? 13.295 7.412 -0.806 1.00 69.88 79 ARG A C 1
ATOM 620 O O . ARG A 1 79 ? 13.480 8.591 -0.515 1.00 69.88 79 ARG A O 1
ATOM 627 N N . LEU A 1 80 ? 14.280 6.516 -0.827 1.00 63.34 80 LEU A N 1
ATOM 628 C CA . LEU A 1 80 ? 15.693 6.844 -0.633 1.00 63.34 80 LEU A CA 1
ATOM 629 C C . LEU A 1 80 ? 16.225 7.540 -1.897 1.00 63.34 80 LEU A C 1
ATOM 631 O O . LEU A 1 80 ? 16.564 6.892 -2.885 1.00 63.34 80 LEU A O 1
ATOM 635 N N . ARG A 1 81 ? 16.214 8.873 -1.884 1.00 54.88 81 ARG A N 1
ATOM 636 C CA . ARG A 1 81 ? 16.699 9.722 -2.977 1.00 54.88 81 ARG A CA 1
ATOM 637 C C . ARG A 1 81 ? 18.188 10.023 -2.856 1.00 54.88 81 ARG A C 1
ATOM 639 O O . ARG A 1 81 ? 18.647 10.249 -1.716 1.00 54.88 81 ARG A O 1
#

pLDDT: mean 82.18, std 13.52, range [43.56, 96.38]

Foldseek 3Di:
DPDFWKWKQFPVVRDTQGDPDLVRQQVVQVLVQVVQVVVCVPDVRPNTHIDMDTDPDDPVVNVVRNVVSVVVVCVDPSNVD